Protein AF-G3YHP1-F1 (afdb_monomer_lite)

Secondary structure (DSSP, 8-state):
-HHHHHHHHHHHHHHTTT-HHHHHHHHHHHHHHHHHHHHHHHHTTT-TTHHHHHHHHHHHHHHHHHHHHHHHHHHH-SS--HHHHHHHHHHHHHHHHHHHHHTTHHHHTT-SSS--HHHHHHHHHHHHHHHHHHHHHHHHH-

Organism: Aspergillus niger (strain ATCC 1015 / CBS 113.46 / FGSC A1144 / LSHB Ac4 / NCTC 3858a / NRRL 328 / USDA 3528.7) (NCBI:txid380704)

pLDDT: mean 73.08, std 7.25, range [50.5, 84.31]

Sequence (142 aa):
MALIYTTAVPSIAAAHRQQSYLRSVYLSGLTSLAIGKISTILAQTSDASMARSSFHWDCLWLGFWALVPSVHALQTQENPPPLTVNLVRIATWNLLAAAGCAAQIPERLGVVGHWHPSLYAMHLVLVWSSISYAQEVWDMVL

Foldseek 3Di:
DVLLLVLLLLLLCQLCVVPVPVSVVLNVVLVVLVVVVVVVLVVPVPDPPVSVVVVVVSVVVSNVSSLVSLVVSVVPPPDGDPSSVLSVVLSVQLVVLVVQLVVLVVVVVVPDPPDSVSVVSSVVSVVVSSVVSVVVSVVVVD

Radius of gyration: 17.08 Å; chains: 1; bounding box: 45×24×51 Å

Structure (mmCIF, N/CA/C/O backbone):
data_AF-G3YHP1-F1
#
_entry.id   AF-G3YHP1-F1
#
loop_
_atom_site.group_PDB
_atom_site.id
_atom_site.type_symbol
_atom_site.label_atom_id
_atom_site.label_alt_id
_atom_site.label_comp_id
_atom_site.label_asym_id
_atom_site.label_entity_id
_atom_site.label_seq_id
_atom_site.pdbx_PDB_ins_code
_atom_site.Cartn_x
_atom_site.Cartn_y
_atom_site.C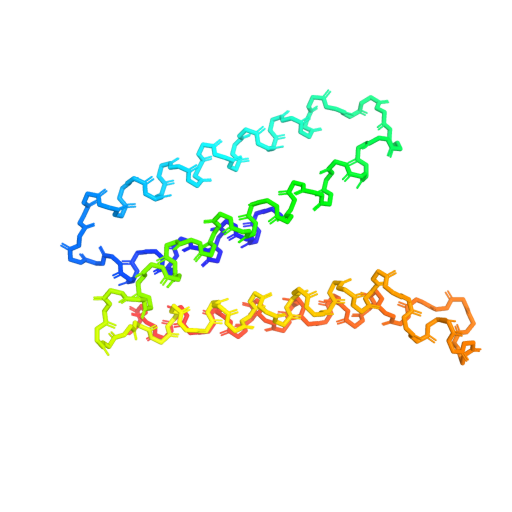artn_z
_atom_site.occupancy
_atom_site.B_iso_or_equiv
_atom_site.auth_seq_id
_atom_site.auth_comp_id
_atom_site.auth_asym_id
_atom_site.auth_atom_id
_atom_site.pdbx_PDB_model_num
ATOM 1 N N . MET A 1 1 ? 7.060 3.961 -0.108 1.00 61.41 1 MET A N 1
ATOM 2 C CA . MET A 1 1 ? 7.092 4.222 1.351 1.00 61.41 1 MET A CA 1
ATOM 3 C C . MET A 1 1 ? 5.931 5.073 1.829 1.00 61.41 1 MET A C 1
ATOM 5 O O . MET A 1 1 ? 5.087 4.534 2.529 1.00 61.41 1 MET A O 1
ATOM 9 N N . ALA A 1 2 ? 5.843 6.350 1.429 1.00 68.38 2 ALA A N 1
ATOM 10 C CA . ALA A 1 2 ? 4.776 7.249 1.885 1.00 68.38 2 ALA A CA 1
ATOM 11 C C . ALA A 1 2 ? 3.369 6.693 1.606 1.00 68.38 2 ALA A C 1
ATOM 13 O O . ALA A 1 2 ? 2.557 6.656 2.518 1.00 68.38 2 ALA A O 1
ATOM 14 N N . LEU A 1 3 ? 3.136 6.151 0.402 1.00 68.94 3 LEU A N 1
ATOM 15 C CA . LEU A 1 3 ? 1.855 5.534 0.035 1.00 68.94 3 LEU A CA 1
ATOM 16 C C . LEU A 1 3 ? 1.447 4.392 0.982 1.00 68.94 3 LEU A C 1
ATOM 18 O O . LEU A 1 3 ? 0.337 4.414 1.497 1.00 68.94 3 LEU A O 1
ATOM 22 N N . ILE A 1 4 ? 2.360 3.458 1.281 1.00 70.69 4 ILE A N 1
ATOM 23 C CA . ILE A 1 4 ? 2.118 2.314 2.186 1.00 70.69 4 ILE A CA 1
ATOM 24 C C . ILE A 1 4 ? 1.744 2.804 3.590 1.00 70.69 4 ILE A C 1
ATOM 26 O O . ILE A 1 4 ? 0.810 2.299 4.211 1.00 70.69 4 ILE A O 1
ATOM 30 N N . TYR A 1 5 ? 2.464 3.815 4.079 1.00 70.50 5 TYR A N 1
ATOM 31 C CA . TYR A 1 5 ? 2.190 4.431 5.371 1.00 70.50 5 TYR A CA 1
ATOM 32 C C . TYR A 1 5 ? 0.798 5.081 5.389 1.00 70.50 5 TYR A C 1
ATOM 34 O O . TYR A 1 5 ? -0.016 4.784 6.262 1.00 70.50 5 TYR A O 1
ATOM 42 N N . THR A 1 6 ? 0.487 5.915 4.393 1.00 72.94 6 THR A N 1
ATOM 43 C CA . THR A 1 6 ? -0.795 6.628 4.317 1.00 72.94 6 THR A CA 1
ATOM 44 C C . THR A 1 6 ? -1.987 5.698 4.123 1.00 72.94 6 THR A C 1
ATOM 46 O O . THR A 1 6 ? -3.063 5.997 4.627 1.00 72.94 6 THR A O 1
ATOM 49 N N . THR A 1 7 ? -1.816 4.555 3.449 1.00 74.38 7 THR A N 1
ATOM 50 C CA . THR A 1 7 ? -2.893 3.570 3.278 1.00 74.38 7 THR A CA 1
ATOM 51 C C . THR A 1 7 ? -3.130 2.757 4.550 1.00 74.38 7 THR A C 1
ATOM 53 O O . THR A 1 7 ? -4.271 2.432 4.869 1.00 74.38 7 THR A O 1
ATOM 56 N N . ALA A 1 8 ? -2.081 2.460 5.324 1.00 72.94 8 ALA A N 1
ATOM 57 C CA . ALA A 1 8 ? -2.200 1.659 6.542 1.00 72.94 8 ALA A CA 1
ATOM 58 C C . ALA A 1 8 ? -2.957 2.391 7.663 1.00 72.94 8 ALA A C 1
ATOM 60 O O . ALA A 1 8 ? -3.770 1.776 8.355 1.00 72.94 8 ALA A O 1
ATOM 61 N N . VAL A 1 9 ? -2.732 3.702 7.818 1.00 75.75 9 VAL A N 1
ATOM 62 C CA . VAL A 1 9 ? -3.269 4.512 8.928 1.00 75.75 9 VAL A CA 1
ATOM 63 C C . VAL A 1 9 ? -4.807 4.456 9.040 1.00 75.75 9 VAL A C 1
ATOM 65 O O . VAL A 1 9 ? -5.286 4.115 10.126 1.00 75.75 9 VAL A O 1
ATOM 68 N N . PRO A 1 10 ? -5.598 4.700 7.972 1.00 74.00 10 PRO A N 1
ATOM 69 C CA . PRO A 1 10 ? -7.056 4.574 8.024 1.00 74.00 10 PRO A CA 1
ATOM 70 C C . PRO A 1 10 ? -7.527 3.164 8.393 1.00 74.00 10 PRO A C 1
ATOM 72 O O . PRO A 1 10 ? -8.432 3.021 9.211 1.00 74.00 10 PRO A O 1
ATOM 75 N N . SER A 1 11 ? -6.880 2.114 7.867 1.00 75.81 11 SER A N 1
ATOM 76 C CA . SER A 1 11 ? -7.274 0.730 8.175 1.00 75.81 11 SER A CA 1
ATOM 77 C C . SER A 1 11 ? -7.045 0.375 9.642 1.00 75.81 11 SER A C 1
ATOM 79 O O . SER A 1 11 ? -7.894 -0.264 10.257 1.00 75.81 11 SER A O 1
ATOM 81 N N . ILE A 1 12 ? -5.927 0.820 10.229 1.00 76.38 12 ILE A N 1
ATOM 82 C CA . ILE A 1 12 ? -5.592 0.570 11.635 1.00 76.38 12 ILE A CA 1
ATOM 83 C C . ILE A 1 12 ? -6.570 1.329 12.531 1.00 76.38 12 ILE A C 1
ATOM 85 O O . ILE A 1 12 ? -7.051 0.781 13.526 1.00 76.38 12 ILE A O 1
ATOM 89 N N . ALA A 1 13 ? -6.895 2.570 12.157 1.00 77.00 13 ALA A N 1
ATOM 90 C CA . ALA A 1 13 ? -7.866 3.391 12.863 1.00 77.00 13 ALA A CA 1
ATOM 91 C C . ALA A 1 13 ? -9.278 2.785 12.836 1.00 77.00 13 ALA A C 1
ATOM 93 O O . ALA A 1 13 ? -9.956 2.804 13.866 1.00 77.00 13 ALA A O 1
ATOM 94 N N . ALA A 1 14 ? -9.687 2.218 11.697 1.00 74.00 14 ALA A N 1
ATOM 95 C CA . ALA A 1 14 ? -10.970 1.545 11.521 1.00 74.00 14 ALA A CA 1
ATOM 96 C C . ALA A 1 14 ? -11.036 0.209 12.275 1.00 74.00 14 ALA A C 1
ATOM 98 O O . ALA A 1 14 ? -11.965 -0.017 13.048 1.00 74.00 14 ALA A O 1
ATOM 99 N N . ALA A 1 15 ? -10.026 -0.646 12.102 1.00 73.12 15 ALA A N 1
ATOM 100 C CA . ALA A 1 15 ? -9.970 -1.979 12.697 1.00 73.12 15 ALA A CA 1
ATOM 101 C C . ALA A 1 15 ? -9.900 -1.952 14.225 1.00 73.12 15 ALA A C 1
ATOM 103 O O . ALA A 1 15 ? -10.557 -2.745 14.886 1.00 73.12 15 ALA A O 1
ATOM 104 N N . HIS A 1 16 ? -9.157 -1.013 14.811 1.00 74.88 16 HIS A N 1
ATOM 105 C CA . HIS A 1 16 ? -8.934 -0.969 16.260 1.00 74.88 16 HIS A CA 1
ATOM 106 C C . HIS A 1 16 ? -9.688 0.188 16.925 1.00 74.88 16 HIS A C 1
ATOM 108 O O . HIS A 1 16 ? -9.222 0.755 17.915 1.00 74.88 16 HIS A O 1
ATOM 114 N N . ARG A 1 17 ? -10.867 0.555 16.399 1.00 69.06 17 ARG A N 1
ATOM 115 C CA . ARG A 1 17 ? -11.663 1.691 16.897 1.00 69.06 17 ARG A CA 1
ATOM 116 C C . ARG A 1 17 ? -12.006 1.580 18.387 1.00 69.06 17 ARG A C 1
ATOM 118 O O . ARG A 1 17 ? -11.985 2.592 19.078 1.00 69.06 17 ARG A O 1
ATOM 125 N N . GLN A 1 18 ? -12.289 0.371 18.878 1.00 72.38 18 GLN A N 1
ATOM 126 C CA . GLN A 1 18 ? -12.606 0.118 20.292 1.00 72.38 18 GLN A CA 1
ATOM 127 C C . GLN A 1 18 ? -11.371 -0.192 21.160 1.00 72.38 18 GLN A C 1
ATOM 129 O O . GLN A 1 18 ? -11.448 -0.125 22.383 1.00 72.38 18 GLN A O 1
ATOM 134 N N . GLN A 1 19 ? -10.216 -0.491 20.555 1.00 72.50 19 GLN A N 1
ATOM 135 C CA . GLN A 1 19 ? -8.993 -0.904 21.253 1.00 72.50 19 GLN A CA 1
ATOM 136 C C . GLN A 1 19 ? -7.905 0.174 21.145 1.00 72.50 19 GLN A C 1
ATOM 138 O O . GLN A 1 19 ? -6.887 0.013 20.468 1.00 72.50 19 GLN A O 1
ATOM 143 N N . SER A 1 20 ? -8.116 1.288 21.852 1.00 74.81 20 SER A N 1
ATOM 144 C CA . SER A 1 20 ? -7.263 2.488 21.809 1.00 74.81 20 SER A CA 1
ATOM 145 C C . SER A 1 20 ? -5.780 2.224 22.102 1.00 74.81 20 SER A C 1
ATOM 147 O O . SER A 1 20 ? -4.920 2.877 21.511 1.00 74.81 20 SER A O 1
ATOM 149 N N . TYR A 1 21 ? -5.476 1.260 22.978 1.00 79.38 21 TYR A N 1
ATOM 150 C CA . TYR A 1 21 ? -4.100 0.882 23.311 1.00 79.38 21 TYR A CA 1
ATOM 151 C C . TYR A 1 21 ? -3.392 0.212 22.126 1.00 79.38 21 TYR A C 1
ATOM 153 O O . TYR A 1 21 ? -2.347 0.685 21.687 1.00 79.38 21 TYR A O 1
ATOM 161 N N . LEU A 1 22 ? -4.005 -0.824 21.541 1.00 74.25 22 LEU A N 1
ATOM 162 C CA . LEU A 1 22 ? -3.458 -1.529 20.378 1.00 74.25 22 LEU A CA 1
ATOM 163 C C . LEU A 1 22 ? -3.327 -0.598 19.172 1.00 74.25 22 LEU A C 1
ATOM 165 O O . LEU A 1 22 ? -2.293 -0.587 18.509 1.00 74.25 22 LEU A O 1
ATOM 169 N N . ARG A 1 23 ? -4.319 0.272 18.949 1.00 77.38 23 ARG A N 1
ATOM 170 C CA . ARG A 1 23 ? -4.258 1.304 17.909 1.00 77.38 23 ARG A CA 1
ATOM 171 C C . ARG A 1 23 ? -3.028 2.206 18.059 1.00 77.38 23 ARG A C 1
ATOM 173 O O . ARG A 1 23 ? -2.339 2.463 17.076 1.00 77.38 23 ARG A O 1
ATOM 180 N N . SER A 1 24 ? -2.746 2.675 19.275 1.00 75.25 24 SER A N 1
ATOM 181 C CA . SER A 1 24 ? -1.591 3.538 19.556 1.00 75.25 24 SER A CA 1
ATOM 182 C C . SER A 1 24 ? -0.259 2.809 19.350 1.00 75.25 24 SER A C 1
ATOM 184 O O . SER A 1 24 ? 0.666 3.355 18.748 1.00 75.25 24 SER A O 1
ATOM 186 N N . VAL A 1 25 ? -0.172 1.544 19.772 1.00 82.25 25 VAL A N 1
ATOM 187 C CA . VAL A 1 25 ? 1.027 0.712 19.584 1.00 82.25 25 VAL A CA 1
ATOM 188 C C . VAL A 1 25 ? 1.304 0.476 18.098 1.00 82.25 25 VAL A C 1
ATOM 190 O O . VAL A 1 25 ? 2.425 0.693 17.645 1.00 82.25 25 VAL A O 1
ATOM 193 N N . TYR A 1 26 ? 0.291 0.113 17.308 1.00 78.56 26 TYR A N 1
ATOM 194 C CA . TYR A 1 26 ? 0.474 -0.109 15.872 1.00 78.56 26 TYR A CA 1
ATOM 195 C C . TYR A 1 26 ? 0.833 1.175 15.118 1.00 78.56 26 TYR A C 1
ATOM 197 O O . TYR A 1 26 ? 1.725 1.153 14.272 1.00 78.56 26 TYR A O 1
ATOM 205 N N . LEU A 1 27 ? 0.196 2.306 15.440 1.00 79.38 27 LEU A N 1
ATOM 206 C CA . LEU A 1 27 ? 0.518 3.592 14.813 1.00 79.38 27 LEU A CA 1
ATOM 207 C C . LEU A 1 27 ? 1.923 4.086 15.193 1.00 79.38 27 LEU A C 1
ATOM 209 O O . LEU A 1 27 ? 2.666 4.549 14.325 1.00 79.38 27 LEU A O 1
ATOM 213 N N . SER A 1 28 ? 2.320 3.963 16.463 1.00 79.69 28 SER A N 1
ATOM 214 C CA . SER A 1 28 ? 3.661 4.364 16.916 1.00 79.69 28 SER A CA 1
ATOM 215 C C . SER A 1 28 ? 4.757 3.469 16.325 1.00 79.69 28 SER A C 1
ATOM 217 O O . SER A 1 28 ? 5.739 3.976 15.791 1.00 79.69 28 SER A O 1
ATOM 219 N N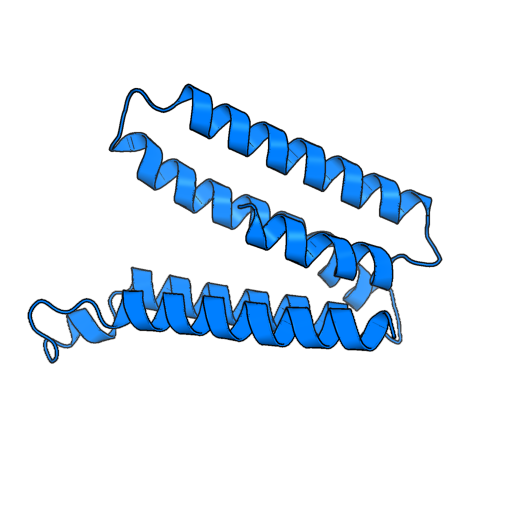 . GLY A 1 29 ? 4.561 2.148 16.288 1.00 79.62 29 GLY A N 1
ATOM 220 C CA . GLY A 1 29 ? 5.497 1.237 15.625 1.00 79.62 29 GLY A CA 1
ATOM 221 C C . GLY A 1 29 ? 5.658 1.541 14.131 1.00 79.62 29 GLY A C 1
ATOM 222 O O . GLY A 1 29 ? 6.779 1.627 13.626 1.00 79.62 29 GLY A O 1
ATOM 223 N N . LEU A 1 30 ? 4.546 1.770 13.428 1.00 77.69 30 LEU A N 1
ATOM 224 C CA . LEU A 1 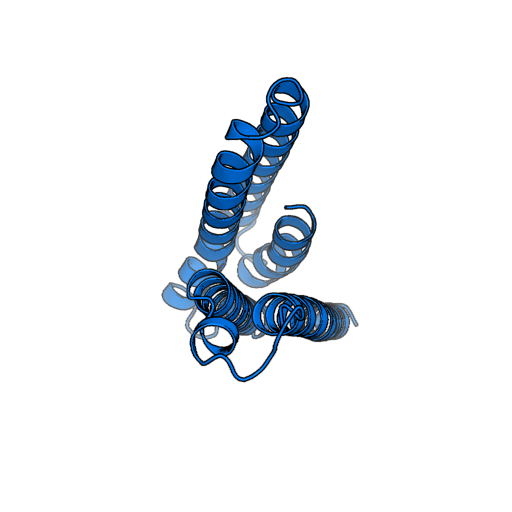30 ? 4.543 2.030 11.988 1.00 77.69 30 LEU A CA 1
ATOM 225 C C . LEU A 1 30 ? 5.157 3.400 11.636 1.00 77.69 30 LEU A C 1
ATOM 227 O O . LEU A 1 30 ? 5.875 3.513 10.642 1.00 77.69 30 LEU A O 1
ATOM 231 N N . THR A 1 31 ? 4.951 4.422 12.474 1.00 78.12 31 THR A N 1
ATOM 232 C CA . THR A 1 31 ? 5.613 5.736 12.341 1.00 78.12 31 THR A CA 1
ATOM 233 C C . THR A 1 31 ? 7.114 5.658 12.591 1.00 78.12 31 THR A C 1
ATOM 235 O O . THR A 1 31 ? 7.882 6.150 11.765 1.00 78.12 31 THR A O 1
ATOM 238 N N . SER A 1 32 ? 7.557 5.009 13.673 1.00 79.44 32 SER A N 1
ATOM 239 C CA . SER A 1 32 ? 8.987 4.849 13.967 1.00 79.44 32 SER A CA 1
ATOM 240 C C . SER A 1 32 ? 9.721 4.088 12.861 1.00 79.44 32 SER A C 1
ATOM 242 O O . SER A 1 32 ? 10.806 4.499 12.451 1.00 79.44 32 SER A O 1
ATOM 244 N N . LEU A 1 33 ? 9.113 3.027 12.320 1.00 77.06 33 LEU A N 1
ATOM 245 C CA . LEU A 1 33 ? 9.654 2.281 11.179 1.00 77.06 33 LEU A CA 1
ATOM 246 C C . LEU A 1 33 ? 9.742 3.142 9.916 1.00 77.06 33 LEU A C 1
ATOM 248 O O . LEU A 1 33 ? 10.774 3.141 9.247 1.00 77.06 33 LEU A O 1
ATOM 252 N N . ALA A 1 34 ? 8.686 3.892 9.591 1.00 73.88 34 ALA A N 1
ATOM 253 C CA . ALA A 1 34 ? 8.673 4.753 8.413 1.00 73.88 34 ALA A CA 1
ATOM 254 C C . ALA A 1 34 ? 9.746 5.849 8.499 1.00 73.88 34 ALA A C 1
ATOM 256 O O . ALA A 1 34 ? 10.507 6.032 7.548 1.00 73.88 34 ALA A O 1
ATOM 257 N N . ILE A 1 35 ? 9.850 6.528 9.645 1.00 77.94 35 ILE A N 1
ATOM 258 C CA . ILE A 1 35 ? 10.861 7.565 9.883 1.00 77.94 35 ILE A CA 1
ATOM 259 C C . ILE A 1 35 ? 12.262 6.957 9.803 1.00 77.94 35 ILE A C 1
ATOM 261 O O . ILE A 1 35 ? 13.095 7.466 9.059 1.00 77.94 35 ILE A O 1
ATOM 265 N N . GLY A 1 36 ? 12.498 5.827 10.479 1.00 75.69 36 GLY A N 1
ATOM 266 C CA . GLY A 1 36 ? 13.787 5.137 10.448 1.00 75.69 36 GLY A CA 1
ATOM 267 C C . GLY A 1 36 ? 14.227 4.789 9.026 1.00 75.69 36 GLY A C 1
ATOM 268 O O . GLY A 1 36 ? 15.363 5.066 8.651 1.00 75.69 36 GLY A O 1
ATOM 269 N N . LYS A 1 37 ? 13.312 4.269 8.198 1.00 71.94 37 LYS A N 1
ATOM 270 C CA . LYS A 1 37 ? 13.599 3.932 6.797 1.00 71.94 37 LYS A CA 1
ATOM 271 C C . LYS A 1 37 ? 13.856 5.149 5.912 1.00 71.94 37 LYS A C 1
ATOM 273 O O . LYS A 1 37 ? 14.728 5.110 5.049 1.00 71.94 37 LYS A O 1
ATOM 278 N N . ILE A 1 38 ? 13.120 6.239 6.113 1.00 72.75 38 ILE A N 1
ATOM 279 C CA . ILE A 1 38 ? 13.357 7.488 5.377 1.00 72.75 38 ILE A CA 1
ATOM 280 C C . ILE A 1 38 ? 14.729 8.064 5.752 1.00 72.75 38 ILE A C 1
ATOM 282 O O . ILE A 1 38 ? 15.486 8.460 4.867 1.00 72.75 38 ILE A O 1
ATOM 286 N N . SER A 1 39 ? 15.090 8.041 7.038 1.00 76.06 39 SER A N 1
ATOM 287 C CA . SER A 1 39 ? 16.400 8.490 7.516 1.00 76.06 39 SER A CA 1
ATOM 288 C C . SER A 1 39 ? 17.550 7.642 6.968 1.00 76.06 39 SER A C 1
ATOM 290 O O . SER A 1 39 ? 18.567 8.205 6.569 1.00 76.06 39 SER A O 1
ATOM 292 N N . THR A 1 40 ? 17.403 6.313 6.882 1.00 70.69 40 THR A N 1
ATOM 293 C CA . THR A 1 40 ? 18.446 5.447 6.299 1.00 70.69 40 THR A CA 1
ATOM 294 C C . THR A 1 40 ? 18.639 5.696 4.809 1.00 70.69 40 THR A C 1
ATOM 296 O O . THR A 1 40 ? 19.774 5.715 4.344 1.00 70.69 40 THR A O 1
ATOM 299 N N . ILE A 1 41 ? 17.555 5.937 4.065 1.00 68.56 41 ILE A N 1
ATOM 300 C CA . ILE A 1 41 ? 17.631 6.283 2.638 1.00 68.56 41 ILE A CA 1
ATOM 301 C C . ILE A 1 41 ? 18.329 7.635 2.453 1.00 68.56 41 ILE A C 1
ATOM 303 O O . ILE A 1 41 ? 19.185 7.761 1.582 1.00 68.56 41 ILE A O 1
ATOM 307 N N . LEU A 1 42 ? 18.006 8.625 3.293 1.00 67.38 42 LEU A N 1
ATOM 308 C CA . LEU A 1 42 ? 18.629 9.948 3.245 1.00 67.38 42 LEU A CA 1
ATOM 309 C C . LEU A 1 42 ? 20.128 9.902 3.591 1.00 67.38 42 LEU A C 1
ATOM 311 O O . LEU A 1 42 ? 20.903 10.671 3.038 1.00 67.38 42 LEU A O 1
ATOM 315 N N . ALA A 1 43 ? 20.545 8.985 4.468 1.00 68.25 43 ALA A N 1
ATOM 316 C CA . ALA A 1 43 ? 21.950 8.785 4.823 1.00 68.25 43 ALA A CA 1
ATOM 317 C C . ALA A 1 43 ? 22.749 7.990 3.767 1.00 68.25 43 ALA A C 1
ATOM 319 O O . ALA A 1 43 ? 23.965 8.139 3.681 1.00 68.25 43 ALA A O 1
ATOM 320 N N . GLN A 1 44 ? 22.090 7.149 2.960 1.00 63.62 44 GLN A N 1
ATOM 321 C CA . GLN A 1 44 ? 22.721 6.267 1.963 1.00 63.62 44 GLN A CA 1
ATOM 322 C C . GLN A 1 44 ? 22.922 6.900 0.577 1.00 63.62 44 GLN A C 1
ATOM 324 O O . GLN A 1 44 ? 23.401 6.222 -0.332 1.00 63.62 44 GLN A O 1
ATOM 329 N N . THR A 1 45 ? 22.607 8.184 0.381 1.00 57.44 45 THR A N 1
ATOM 330 C CA . THR A 1 45 ? 22.648 8.856 -0.936 1.00 57.44 45 THR A CA 1
ATOM 331 C C . THR A 1 45 ? 24.038 8.927 -1.597 1.00 57.44 45 THR A C 1
ATOM 333 O O . THR A 1 45 ? 24.147 9.456 -2.699 1.00 57.44 45 THR A O 1
ATOM 336 N N . SER A 1 46 ? 25.088 8.390 -0.965 1.00 54.44 46 SER A N 1
ATOM 337 C CA . SER A 1 46 ? 26.450 8.295 -1.506 1.00 54.44 46 SER A CA 1
ATOM 338 C C . SER A 1 46 ? 26.640 7.165 -2.533 1.00 54.44 46 SER A C 1
ATOM 340 O O . SER A 1 46 ? 27.408 7.349 -3.470 1.00 54.44 46 SER A O 1
ATOM 342 N N . ASP A 1 47 ? 25.936 6.027 -2.417 1.00 56.16 47 ASP A N 1
ATOM 343 C CA . ASP A 1 47 ? 26.204 4.828 -3.238 1.00 56.16 47 ASP A CA 1
ATOM 344 C C . ASP A 1 47 ? 24.955 4.329 -3.988 1.00 56.16 47 ASP A C 1
ATOM 346 O O . ASP A 1 47 ? 24.139 3.545 -3.493 1.00 56.16 47 ASP A O 1
ATOM 350 N N . ALA A 1 48 ? 24.811 4.776 -5.238 1.00 56.41 48 ALA A N 1
ATOM 351 C CA . ALA A 1 48 ? 23.599 4.613 -6.048 1.00 56.41 48 ALA A CA 1
ATOM 352 C C . ALA A 1 48 ? 23.214 3.155 -6.393 1.00 56.41 48 ALA A C 1
ATOM 354 O O . ALA A 1 48 ? 22.040 2.881 -6.659 1.00 56.41 48 ALA A O 1
ATOM 355 N N . SER A 1 49 ? 24.162 2.209 -6.404 1.00 52.75 49 SER A N 1
ATOM 356 C CA . SER A 1 49 ? 23.892 0.803 -6.754 1.00 52.75 49 SER A CA 1
ATOM 357 C C . SER A 1 49 ? 23.454 -0.044 -5.551 1.00 52.75 49 SER A C 1
ATOM 359 O O . SER A 1 49 ? 22.511 -0.827 -5.680 1.00 52.75 49 SER A O 1
ATOM 361 N N . MET A 1 50 ? 24.049 0.155 -4.365 1.00 50.50 50 MET A N 1
ATOM 362 C CA . MET A 1 50 ? 23.615 -0.520 -3.131 1.00 50.50 50 MET A CA 1
ATOM 363 C C . MET A 1 50 ? 22.247 -0.013 -2.658 1.00 50.50 50 MET A C 1
ATOM 365 O O . MET A 1 50 ? 21.415 -0.819 -2.230 1.00 50.50 50 MET A O 1
ATOM 369 N N . ALA A 1 51 ? 21.971 1.284 -2.837 1.00 56.25 51 ALA A N 1
ATOM 370 C CA . ALA A 1 51 ? 20.710 1.918 -2.451 1.00 56.25 51 ALA A CA 1
ATOM 371 C C . ALA A 1 51 ? 19.471 1.317 -3.146 1.00 56.25 51 ALA A C 1
ATOM 373 O O . ALA A 1 51 ? 18.387 1.280 -2.568 1.00 56.25 51 ALA A O 1
ATOM 374 N N . ARG A 1 52 ? 19.602 0.803 -4.380 1.00 57.22 52 ARG A N 1
ATOM 375 C CA . ARG A 1 52 ? 18.455 0.257 -5.130 1.00 57.22 52 ARG A CA 1
ATOM 376 C C . ARG A 1 52 ? 17.982 -1.096 -4.588 1.00 57.22 52 ARG A C 1
ATOM 378 O O . ARG A 1 52 ? 16.782 -1.366 -4.597 1.00 57.22 52 ARG A O 1
ATOM 385 N N . SER A 1 53 ? 18.906 -1.933 -4.112 1.00 59.31 53 SER A N 1
ATOM 386 C CA . SER A 1 53 ?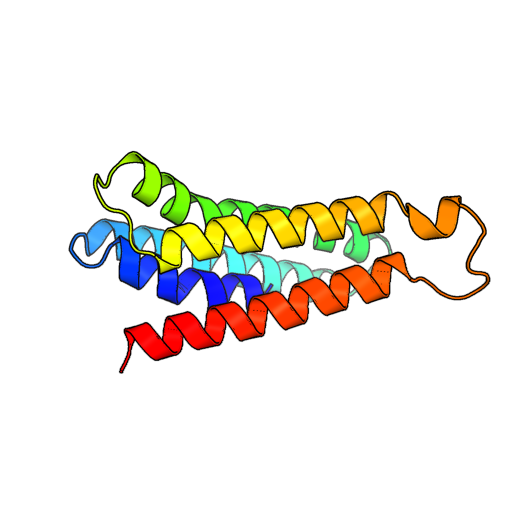 18.567 -3.236 -3.522 1.00 59.31 53 SER A CA 1
ATOM 387 C C . SER A 1 53 ? 17.995 -3.093 -2.109 1.00 59.31 53 SER A C 1
ATOM 389 O O . SER A 1 53 ? 16.988 -3.733 -1.802 1.00 59.31 53 SER A O 1
ATOM 391 N N . SER A 1 54 ? 18.560 -2.198 -1.284 1.00 64.88 54 SER A N 1
ATOM 392 C CA . SER A 1 54 ? 18.048 -1.938 0.068 1.00 64.88 54 SER A CA 1
ATOM 393 C C . SER A 1 54 ? 16.649 -1.329 0.011 1.00 64.88 54 SER A C 1
ATOM 395 O O . SER A 1 54 ? 15.759 -1.773 0.727 1.00 64.88 54 SER A O 1
ATOM 397 N N . PHE A 1 55 ? 16.396 -0.410 -0.925 1.00 66.25 55 PHE A N 1
ATOM 398 C CA . PHE A 1 55 ? 15.091 0.232 -1.078 1.00 66.25 55 PHE A CA 1
ATOM 399 C C . PHE A 1 55 ? 13.945 -0.756 -1.357 1.00 66.25 55 PHE A C 1
ATOM 401 O O . PHE A 1 55 ? 12.836 -0.584 -0.843 1.00 66.25 55 PHE A O 1
ATOM 408 N N . HIS A 1 56 ? 14.202 -1.802 -2.150 1.00 67.75 56 HIS A N 1
ATOM 409 C CA . HIS A 1 56 ? 13.198 -2.817 -2.479 1.00 67.75 56 HIS A CA 1
ATOM 410 C C . HIS A 1 56 ? 12.839 -3.668 -1.256 1.00 67.75 56 HIS A C 1
ATOM 412 O O . HIS A 1 56 ? 11.659 -3.844 -0.944 1.00 67.75 56 HIS A O 1
ATOM 418 N N . TRP A 1 57 ? 13.857 -4.138 -0.531 1.00 67.06 57 TRP A N 1
ATOM 419 C CA . TRP A 1 57 ? 13.684 -4.882 0.717 1.00 67.06 57 TRP A CA 1
ATOM 420 C C . TRP A 1 57 ? 13.007 -4.044 1.795 1.00 67.06 57 TRP A C 1
ATOM 422 O O . TRP A 1 57 ? 12.131 -4.532 2.506 1.00 67.06 57 TRP A O 1
ATOM 432 N N . ASP A 1 58 ? 13.340 -2.762 1.862 1.00 71.25 58 ASP A N 1
ATOM 433 C CA . ASP A 1 58 ? 12.753 -1.831 2.811 1.00 71.25 58 ASP A CA 1
ATOM 434 C C . ASP A 1 58 ? 11.268 -1.597 2.520 1.00 71.25 58 ASP A C 1
ATOM 436 O O . ASP A 1 58 ? 10.467 -1.523 3.454 1.00 71.25 58 ASP A O 1
ATOM 440 N N . CYS A 1 59 ? 10.885 -1.502 1.238 1.00 69.06 59 CYS A N 1
ATOM 441 C CA . CYS A 1 59 ? 9.484 -1.377 0.823 1.00 69.06 59 CYS A CA 1
ATOM 442 C C . CYS A 1 59 ? 8.689 -2.628 1.192 1.00 69.06 59 CYS A C 1
ATOM 444 O O . CYS A 1 59 ? 7.581 -2.513 1.717 1.00 69.06 59 CYS A O 1
ATOM 446 N N . LEU A 1 60 ? 9.260 -3.809 0.940 1.00 72.12 60 LEU A N 1
ATOM 447 C CA . LEU A 1 60 ? 8.646 -5.088 1.290 1.00 72.12 60 LEU A CA 1
ATOM 448 C C . LEU A 1 60 ? 8.479 -5.229 2.803 1.00 72.12 60 LEU A C 1
ATOM 450 O O . LEU A 1 60 ? 7.406 -5.607 3.264 1.00 72.12 60 LEU A O 1
ATOM 454 N N . TRP A 1 61 ? 9.503 -4.863 3.578 1.00 72.75 61 TRP A N 1
ATOM 455 C CA . TRP A 1 61 ? 9.463 -4.915 5.037 1.00 72.75 61 TRP A CA 1
ATOM 456 C C . TRP A 1 61 ? 8.391 -3.987 5.613 1.00 72.75 61 TRP A C 1
ATOM 458 O O . TRP A 1 61 ? 7.602 -4.399 6.462 1.00 72.75 61 TRP A O 1
ATOM 468 N N . LEU A 1 62 ? 8.314 -2.748 5.118 1.00 72.94 62 LEU A N 1
ATOM 469 C CA . LEU A 1 62 ? 7.277 -1.799 5.524 1.00 72.94 62 LEU A CA 1
ATOM 470 C C . LEU A 1 62 ? 5.875 -2.259 5.111 1.00 72.94 62 LEU A C 1
ATOM 472 O O . LEU A 1 62 ? 4.943 -2.133 5.900 1.00 72.94 62 LEU A O 1
ATOM 476 N N . GLY A 1 63 ? 5.721 -2.820 3.908 1.00 73.88 63 GLY A N 1
ATOM 477 C CA . GLY A 1 63 ? 4.458 -3.402 3.450 1.00 73.88 63 GLY A CA 1
ATOM 478 C C . GLY A 1 63 ? 4.008 -4.578 4.318 1.00 73.88 63 GLY A C 1
ATOM 479 O O . GLY A 1 63 ? 2.841 -4.655 4.694 1.00 73.88 63 GLY A O 1
ATOM 480 N N . PHE A 1 64 ? 4.939 -5.452 4.704 1.00 77.12 64 PHE A N 1
ATOM 481 C CA . PHE A 1 64 ? 4.662 -6.567 5.606 1.00 77.12 64 PHE A CA 1
ATOM 482 C C . PHE A 1 64 ? 4.207 -6.077 6.985 1.00 77.12 64 PHE A C 1
ATOM 484 O O . PHE A 1 64 ? 3.174 -6.515 7.485 1.00 77.12 64 PHE A O 1
ATOM 491 N N . TRP A 1 65 ? 4.915 -5.106 7.568 1.00 75.62 65 TRP A N 1
ATOM 492 C CA . TRP A 1 65 ? 4.531 -4.507 8.850 1.00 75.62 65 TRP A CA 1
ATOM 493 C C . TRP A 1 65 ? 3.176 -3.799 8.806 1.00 75.62 65 TRP A C 1
ATOM 495 O O . TRP A 1 65 ? 2.413 -3.889 9.765 1.00 75.62 65 TRP A O 1
ATOM 505 N N . ALA A 1 66 ? 2.849 -3.139 7.695 1.00 75.94 66 ALA A N 1
ATOM 506 C CA . ALA A 1 66 ? 1.544 -2.518 7.492 1.00 75.94 66 ALA A CA 1
ATOM 507 C C . ALA A 1 66 ? 0.391 -3.539 7.447 1.00 75.94 66 ALA A C 1
ATOM 509 O O . ALA A 1 66 ? -0.727 -3.200 7.828 1.00 75.94 66 ALA A O 1
ATOM 510 N N . LEU A 1 67 ? 0.657 -4.782 7.029 1.00 76.44 67 LEU A N 1
ATOM 511 C CA . LEU A 1 67 ? -0.339 -5.855 6.966 1.00 76.44 67 LEU A CA 1
ATOM 512 C C . LEU A 1 67 ? -0.596 -6.543 8.307 1.00 76.44 67 LEU A C 1
ATOM 514 O O . LEU A 1 67 ? -1.697 -7.048 8.515 1.00 76.44 67 LEU A O 1
ATOM 518 N N . VAL A 1 68 ? 0.378 -6.556 9.2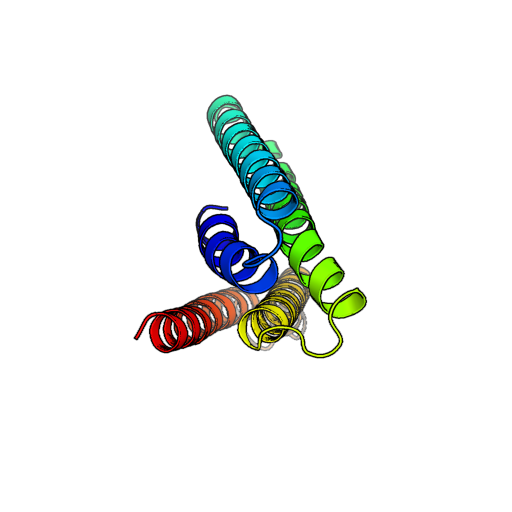22 1.00 79.12 68 VAL A N 1
ATOM 519 C CA . VAL A 1 68 ? 0.255 -7.189 10.549 1.00 79.12 68 VAL A CA 1
ATOM 520 C C . VAL A 1 68 ? -1.031 -6.787 11.291 1.00 79.12 68 VAL A C 1
ATOM 522 O O . VAL A 1 68 ? -1.780 -7.688 11.673 1.00 79.12 68 VAL A O 1
ATOM 525 N N . PRO A 1 69 ? -1.354 -5.492 11.484 1.00 73.31 69 PRO A N 1
ATOM 526 C CA . PRO A 1 69 ? -2.577 -5.104 12.189 1.00 73.31 69 PRO A CA 1
ATOM 527 C C . PRO A 1 69 ? -3.849 -5.500 11.430 1.00 73.31 69 PRO A C 1
ATOM 529 O O . PRO A 1 69 ? -4.864 -5.803 12.053 1.00 73.31 69 PRO A O 1
ATOM 532 N N . SER A 1 70 ? -3.811 -5.536 10.098 1.00 76.56 70 SER A N 1
ATOM 533 C CA . SER A 1 70 ? -4.958 -5.937 9.282 1.00 76.56 70 SER A CA 1
ATOM 534 C C . SER A 1 70 ? -5.230 -7.438 9.369 1.00 76.56 70 SER A C 1
ATOM 536 O O . SER A 1 70 ? -6.374 -7.848 9.544 1.00 76.56 70 SER A O 1
ATOM 538 N N . VAL A 1 71 ? -4.180 -8.261 9.313 1.00 78.69 71 VAL A N 1
ATOM 539 C CA . VAL A 1 71 ? -4.273 -9.717 9.503 1.00 78.69 71 VAL A CA 1
ATOM 540 C C . VAL A 1 71 ? -4.689 -10.047 10.935 1.00 78.69 71 VAL A C 1
ATOM 542 O O . VAL A 1 71 ? -5.535 -10.912 11.139 1.00 78.69 71 VAL A O 1
ATOM 545 N N . HIS A 1 72 ? -4.160 -9.322 11.923 1.00 78.31 72 HIS A N 1
ATOM 546 C CA . HIS A 1 72 ? -4.567 -9.485 13.315 1.00 78.31 72 HIS A CA 1
ATOM 547 C C . HIS A 1 72 ? -6.064 -9.208 13.504 1.00 78.31 72 HIS A C 1
ATOM 549 O O . HIS A 1 72 ? -6.761 -10.006 14.129 1.00 78.31 72 HIS A O 1
ATOM 555 N N . ALA A 1 73 ? -6.585 -8.131 12.911 1.00 74.69 73 ALA A N 1
ATOM 556 C CA . ALA A 1 73 ? -8.010 -7.817 12.954 1.00 74.69 73 ALA A CA 1
ATOM 557 C C . ALA A 1 73 ? -8.870 -8.869 12.227 1.00 74.69 73 ALA A C 1
ATOM 559 O O . ALA A 1 73 ? -9.903 -9.262 12.755 1.00 74.69 73 ALA A O 1
ATOM 560 N N . LEU A 1 74 ? -8.420 -9.390 11.078 1.00 76.56 74 LEU A N 1
ATOM 561 C CA . LEU A 1 74 ? -9.086 -10.494 10.364 1.00 76.56 74 LEU A CA 1
ATOM 562 C C . LEU A 1 74 ? -9.170 -11.787 11.189 1.00 76.56 74 LEU A C 1
ATOM 564 O O . LEU A 1 74 ? -10.115 -12.549 11.028 1.00 76.56 74 LEU A O 1
ATOM 568 N N . GLN A 1 75 ? -8.175 -12.055 12.038 1.00 80.94 75 GLN A N 1
ATOM 569 C CA . GLN A 1 75 ? -8.143 -13.254 12.880 1.00 80.94 75 GLN A CA 1
ATOM 570 C C . GLN A 1 75 ? -8.938 -13.106 14.178 1.00 80.94 75 GLN A C 1
ATOM 572 O O . GLN A 1 75 ? -9.418 -14.099 14.716 1.00 80.94 75 GLN A O 1
ATOM 577 N N . THR A 1 76 ? -9.024 -11.890 14.718 1.00 77.19 76 THR A N 1
ATOM 578 C CA . THR A 1 76 ? -9.585 -11.645 16.056 1.00 77.19 76 THR A CA 1
ATOM 579 C C . THR A 1 76 ? -11.013 -11.119 16.037 1.00 77.19 76 THR A C 1
ATOM 581 O O . THR A 1 76 ? -11.702 -11.227 17.050 1.00 77.19 76 THR A O 1
ATOM 584 N N . GLN A 1 77 ? -11.474 -10.557 14.919 1.00 75.94 77 GLN A N 1
ATOM 585 C CA . GLN A 1 77 ? -12.821 -10.009 14.792 1.00 75.94 77 GLN A CA 1
ATOM 586 C C . GLN A 1 77 ? -13.701 -10.939 13.968 1.00 75.94 77 GLN A C 1
ATOM 588 O O . GLN A 1 77 ? -13.355 -11.306 12.851 1.00 75.94 77 GLN A O 1
ATOM 593 N N . GLU A 1 78 ? -14.875 -11.268 14.506 1.00 74.69 78 GLU A N 1
ATOM 594 C CA . GLU A 1 78 ? -15.879 -12.090 13.819 1.00 74.69 78 GLU A CA 1
ATOM 595 C C . GLU A 1 78 ? -16.429 -11.386 12.564 1.00 74.69 78 GLU A C 1
ATOM 597 O O . GLU A 1 78 ? -16.738 -12.033 11.570 1.00 74.69 78 GLU A O 1
ATOM 602 N N . ASN A 1 79 ? -16.466 -10.047 12.584 1.00 76.00 79 ASN A N 1
ATOM 603 C CA . ASN A 1 79 ? -16.792 -9.195 11.440 1.00 76.00 79 ASN A CA 1
ATOM 604 C C . ASN A 1 79 ? -15.729 -8.095 11.268 1.00 76.00 79 ASN A C 1
ATOM 606 O O . ASN A 1 79 ? -15.882 -7.000 11.819 1.00 76.00 79 ASN A O 1
ATOM 610 N N . PRO A 1 80 ? -14.638 -8.371 10.534 1.00 74.12 80 PRO A N 1
ATOM 611 C CA . PRO A 1 80 ? -13.592 -7.392 10.286 1.00 74.12 80 PRO A CA 1
ATOM 612 C C . PRO A 1 80 ? -14.097 -6.268 9.361 1.00 74.12 80 PRO A C 1
ATOM 614 O O . PRO A 1 80 ? -14.918 -6.517 8.473 1.00 74.12 80 PRO A O 1
ATOM 617 N N . PRO A 1 81 ? -13.600 -5.027 9.516 1.00 76.50 81 PRO A N 1
ATOM 618 C CA . PRO A 1 81 ? -14.028 -3.915 8.685 1.00 76.50 81 PRO A CA 1
ATOM 619 C C . PRO A 1 81 ? -13.710 -4.167 7.203 1.00 76.50 81 PRO A C 1
ATOM 621 O O . PRO A 1 81 ? -12.633 -4.685 6.885 1.00 76.50 81 PRO A O 1
ATOM 624 N N . PRO A 1 82 ? -14.577 -3.721 6.276 1.00 77.81 82 PRO A N 1
ATOM 625 C CA . PRO A 1 82 ? -14.368 -3.905 4.838 1.00 77.81 82 PRO A CA 1
ATOM 626 C C . PRO A 1 82 ? -13.042 -3.293 4.360 1.00 77.81 82 PRO A C 1
ATOM 628 O O . PRO A 1 82 ? -12.334 -3.905 3.564 1.00 77.81 82 PRO A O 1
ATOM 631 N N . LEU A 1 83 ? -12.635 -2.161 4.946 1.00 74.75 83 LEU A N 1
ATOM 632 C CA . LEU A 1 83 ? -11.341 -1.515 4.698 1.00 74.75 83 LEU A CA 1
ATOM 633 C C . LEU A 1 83 ? -10.141 -2.416 5.002 1.00 74.75 83 LEU A C 1
ATOM 635 O O . LEU A 1 83 ? -9.128 -2.371 4.308 1.00 74.75 83 LEU A O 1
ATOM 639 N N . THR A 1 84 ? -10.234 -3.238 6.046 1.00 76.50 84 THR A N 1
ATOM 640 C CA . THR A 1 84 ? -9.168 -4.163 6.435 1.00 76.50 84 THR A CA 1
ATOM 641 C C . THR A 1 84 ? -9.027 -5.285 5.413 1.00 76.50 84 THR A C 1
ATOM 643 O O . THR A 1 84 ? -7.915 -5.608 4.997 1.00 76.50 84 THR A O 1
ATOM 646 N N . VAL A 1 85 ? -10.157 -5.836 4.965 1.00 78.00 85 VAL A N 1
ATOM 647 C CA . VAL A 1 85 ? -10.203 -6.860 3.914 1.00 78.00 85 VAL A CA 1
ATOM 648 C C . VAL A 1 85 ? -9.657 -6.297 2.602 1.00 78.00 85 VAL A C 1
ATOM 650 O O . VAL A 1 85 ? -8.850 -6.947 1.932 1.00 78.00 85 VAL A O 1
ATOM 653 N N . ASN A 1 86 ? -10.057 -5.076 2.241 1.00 79.75 86 ASN A N 1
ATOM 654 C CA . ASN A 1 86 ? -9.634 -4.470 0.989 1.00 79.75 86 ASN A CA 1
ATOM 655 C C . ASN A 1 86 ? -8.156 -4.064 1.000 1.00 79.75 86 ASN A C 1
ATOM 657 O O . ASN A 1 86 ? -7.467 -4.267 0.003 1.00 79.75 86 ASN A O 1
ATOM 661 N N . LEU A 1 87 ? -7.618 -3.602 2.135 1.00 77.88 87 LEU A N 1
ATOM 662 C CA . LEU A 1 87 ? -6.184 -3.331 2.257 1.00 77.88 87 LEU A CA 1
ATOM 663 C C . LEU A 1 87 ? -5.344 -4.598 2.036 1.00 77.88 87 LEU A C 1
ATOM 665 O O . LEU A 1 87 ? -4.348 -4.553 1.313 1.00 77.88 87 LEU A O 1
ATOM 669 N N . VAL A 1 88 ? -5.764 -5.742 2.590 1.00 79.44 88 VAL A N 1
ATOM 670 C CA . VAL A 1 88 ? -5.086 -7.027 2.347 1.00 79.44 88 VAL A CA 1
ATOM 671 C C . VAL A 1 88 ? -5.175 -7.416 0.874 1.00 79.44 88 VAL A C 1
ATOM 673 O O . VAL A 1 88 ? -4.152 -7.728 0.268 1.00 79.44 88 VAL A O 1
ATOM 676 N N . ARG A 1 89 ? -6.365 -7.322 0.269 1.00 81.19 89 ARG A N 1
ATOM 677 C CA . ARG A 1 89 ? -6.576 -7.604 -1.160 1.00 81.19 89 ARG A CA 1
ATOM 678 C C . ARG A 1 89 ? -5.665 -6.749 -2.045 1.00 81.19 89 ARG A C 1
ATOM 680 O O . ARG A 1 89 ? -5.006 -7.273 -2.941 1.00 81.19 89 ARG A O 1
ATOM 687 N N . ILE A 1 90 ? -5.604 -5.447 -1.787 1.00 79.94 90 ILE A N 1
ATOM 688 C CA . ILE A 1 90 ? -4.766 -4.498 -2.524 1.00 79.94 90 ILE A CA 1
ATOM 689 C C . ILE A 1 90 ? -3.282 -4.814 -2.345 1.00 79.94 90 ILE A C 1
ATOM 691 O O . ILE A 1 90 ? -2.519 -4.777 -3.312 1.00 79.94 90 ILE A O 1
ATOM 695 N N . ALA A 1 91 ? -2.850 -5.154 -1.132 1.00 79.62 91 ALA A N 1
ATOM 696 C CA . ALA A 1 91 ? -1.468 -5.546 -0.898 1.00 79.62 91 ALA A CA 1
ATOM 697 C C . ALA A 1 91 ? -1.106 -6.828 -1.662 1.00 79.62 91 ALA A C 1
ATOM 699 O O . ALA A 1 91 ? -0.033 -6.893 -2.260 1.00 79.62 91 ALA A O 1
ATOM 700 N N . THR A 1 92 ? -2.009 -7.814 -1.719 1.00 79.81 92 THR A N 1
ATOM 701 C CA . THR A 1 92 ? -1.819 -9.028 -2.525 1.00 79.81 92 THR A CA 1
ATOM 702 C C . THR A 1 92 ? -1.682 -8.701 -4.012 1.00 79.81 92 THR A C 1
ATOM 704 O O . THR A 1 92 ? -0.751 -9.190 -4.650 1.00 79.81 92 THR A O 1
ATOM 707 N N . TRP A 1 93 ? -2.541 -7.836 -4.561 1.00 77.50 93 TRP A N 1
ATOM 708 C CA . TRP A 1 93 ? -2.445 -7.417 -5.964 1.00 77.50 93 TRP A CA 1
ATOM 709 C C . TRP A 1 93 ? -1.142 -6.682 -6.274 1.00 77.50 93 TRP A C 1
ATOM 711 O O . TRP A 1 93 ? -0.500 -6.973 -7.283 1.00 77.50 93 TRP A O 1
ATOM 721 N N . ASN A 1 94 ? -0.709 -5.783 -5.390 1.00 78.94 94 ASN A N 1
ATOM 722 C CA . ASN A 1 94 ? 0.557 -5.073 -5.551 1.00 78.94 94 ASN A CA 1
ATOM 723 C C . ASN A 1 94 ? 1.768 -6.013 -5.461 1.00 78.94 94 ASN A C 1
ATOM 725 O O . ASN A 1 94 ? 2.706 -5.864 -6.242 1.00 78.94 94 ASN A O 1
ATOM 729 N N . LEU A 1 95 ? 1.746 -7.007 -4.565 1.00 78.12 95 LEU A N 1
ATOM 730 C CA . LEU A 1 95 ? 2.793 -8.032 -4.482 1.00 78.12 95 LEU A CA 1
ATOM 731 C C . LEU A 1 95 ? 2.835 -8.901 -5.741 1.00 78.12 95 LEU A C 1
ATOM 733 O O . LEU A 1 95 ? 3.917 -9.166 -6.259 1.00 78.12 95 LEU A O 1
ATOM 737 N N . LEU A 1 96 ? 1.673 -9.305 -6.262 1.00 79.31 96 LEU A N 1
ATOM 738 C CA . LEU A 1 96 ? 1.583 -10.089 -7.492 1.00 79.31 96 LEU A CA 1
ATOM 739 C C . LEU A 1 96 ? 2.119 -9.296 -8.693 1.00 79.31 96 LEU A C 1
ATOM 741 O O . LEU A 1 96 ? 2.887 -9.826 -9.494 1.00 79.31 96 LEU A O 1
ATOM 745 N N . ALA A 1 97 ? 1.766 -8.012 -8.789 1.00 77.25 97 ALA A N 1
ATOM 746 C CA . ALA A 1 97 ? 2.257 -7.120 -9.834 1.00 77.25 97 ALA A CA 1
ATOM 747 C C . ALA A 1 97 ? 3.772 -6.883 -9.726 1.00 77.25 97 ALA A C 1
ATOM 749 O O . ALA A 1 97 ? 4.474 -6.925 -10.736 1.00 77.25 97 ALA A O 1
ATOM 750 N N . ALA A 1 98 ? 4.296 -6.701 -8.510 1.00 74.44 98 ALA A N 1
ATOM 751 C CA . ALA A 1 98 ? 5.730 -6.570 -8.265 1.00 74.44 98 ALA A CA 1
ATOM 752 C C . ALA A 1 98 ? 6.492 -7.860 -8.614 1.00 74.44 98 ALA A C 1
ATOM 754 O O . ALA A 1 98 ? 7.527 -7.800 -9.276 1.00 74.44 98 ALA A O 1
ATOM 755 N N . ALA A 1 99 ? 5.963 -9.029 -8.241 1.00 76.88 99 ALA A N 1
ATOM 756 C CA . ALA A 1 99 ? 6.533 -10.323 -8.608 1.00 76.88 99 ALA A CA 1
ATOM 757 C C . ALA A 1 99 ? 6.514 -10.537 -10.130 1.00 76.88 99 ALA A C 1
ATOM 759 O O . ALA A 1 99 ? 7.506 -10.984 -10.702 1.00 76.88 99 ALA A O 1
ATOM 760 N N . GLY A 1 100 ? 5.422 -10.153 -10.800 1.00 72.81 100 GLY A N 1
ATOM 761 C CA . GLY A 1 100 ? 5.315 -10.181 -12.260 1.00 72.81 100 GLY A CA 1
ATOM 762 C C . GLY A 1 100 ? 6.309 -9.247 -12.955 1.00 72.81 100 GLY A C 1
ATOM 763 O O . GLY A 1 100 ? 6.897 -9.624 -13.970 1.00 72.81 100 GLY A O 1
ATOM 764 N N . CYS A 1 101 ? 6.550 -8.064 -12.379 1.00 68.56 101 CYS A N 1
ATOM 765 C CA . CYS A 1 101 ? 7.578 -7.131 -12.836 1.00 68.56 101 CYS A CA 1
ATOM 766 C C . CYS A 1 101 ? 8.990 -7.702 -12.654 1.00 68.56 101 CYS A C 1
ATOM 768 O O . CYS A 1 101 ? 9.784 -7.679 -13.591 1.00 68.56 101 CYS A O 1
ATOM 770 N N . ALA A 1 102 ? 9.299 -8.272 -11.486 1.00 69.50 102 ALA A N 1
ATOM 771 C CA . ALA A 1 102 ? 10.605 -8.867 -11.199 1.00 69.50 102 ALA A CA 1
ATOM 772 C C . ALA A 1 102 ? 10.900 -10.095 -12.075 1.00 69.50 102 ALA A C 1
ATOM 774 O O . ALA A 1 102 ? 12.031 -10.297 -12.511 1.00 69.50 102 ALA A O 1
ATOM 775 N N . ALA A 1 103 ? 9.877 -10.898 -12.371 1.00 72.06 103 ALA A N 1
ATOM 776 C CA . ALA A 1 103 ? 9.988 -12.039 -13.271 1.00 72.06 103 ALA A CA 1
ATOM 777 C C . ALA A 1 103 ? 10.085 -11.632 -14.753 1.00 72.06 103 ALA A C 1
ATOM 779 O O . ALA A 1 103 ? 10.326 -12.503 -15.593 1.00 72.06 103 ALA A O 1
ATOM 780 N N . GLN A 1 104 ? 9.913 -10.339 -15.079 1.00 67.31 104 GLN A N 1
ATOM 781 C CA . GLN A 1 104 ? 9.960 -9.807 -16.444 1.00 67.31 104 GLN A CA 1
ATOM 782 C C . GLN A 1 104 ? 9.082 -10.623 -17.404 1.00 67.31 104 GLN A C 1
ATOM 784 O O . GLN A 1 104 ? 9.438 -10.830 -18.559 1.00 67.31 104 GLN A O 1
ATOM 789 N N . ILE A 1 105 ? 7.939 -11.133 -16.926 1.00 66.00 105 ILE A N 1
ATOM 790 C CA . ILE A 1 105 ? 7.136 -12.152 -17.628 1.00 66.00 105 ILE A CA 1
ATOM 791 C C . ILE A 1 105 ? 6.847 -11.768 -19.095 1.00 66.00 105 ILE A C 1
ATOM 793 O O . ILE A 1 105 ? 7.138 -12.577 -19.976 1.00 66.00 105 ILE A O 1
ATOM 797 N N . PRO A 1 106 ? 6.337 -10.556 -19.405 1.00 60.91 106 PRO A N 1
ATOM 798 C CA . PRO A 1 106 ? 6.078 -10.160 -20.792 1.00 60.91 106 PRO A CA 1
ATOM 799 C C . PRO A 1 106 ? 7.348 -9.827 -21.594 1.00 60.91 106 PRO A C 1
ATOM 801 O O . PRO A 1 106 ? 7.357 -9.991 -22.810 1.00 60.91 106 PRO A O 1
ATOM 804 N N . GLU A 1 107 ? 8.422 -9.390 -20.937 1.00 62.72 107 GLU A N 1
ATOM 805 C CA . GLU A 1 107 ? 9.702 -9.044 -21.580 1.00 62.72 107 GLU A CA 1
ATOM 806 C C . GLU A 1 107 ? 10.488 -10.310 -21.959 1.00 62.72 107 GLU A C 1
ATOM 808 O O . GLU A 1 107 ? 11.066 -10.389 -23.041 1.00 62.72 107 GLU A O 1
ATOM 813 N N . ARG A 1 108 ? 10.415 -11.361 -21.130 1.00 62.31 108 ARG A N 1
ATOM 814 C CA . ARG A 1 108 ? 10.981 -12.690 -21.411 1.00 62.31 108 ARG A CA 1
ATOM 815 C C . ARG A 1 108 ? 10.305 -13.410 -22.571 1.00 62.31 108 ARG A C 1
ATOM 817 O O . ARG A 1 108 ? 10.919 -14.286 -23.171 1.00 62.31 108 ARG A O 1
ATOM 824 N N . LEU A 1 109 ? 9.062 -13.053 -22.887 1.00 62.84 109 LEU A N 1
ATOM 825 C CA . LEU A 1 109 ? 8.344 -13.592 -24.042 1.00 62.84 109 LEU A CA 1
ATOM 826 C C . LEU A 1 109 ? 8.776 -12.930 -25.364 1.00 62.84 109 LEU A C 1
ATOM 828 O O . LEU A 1 109 ? 8.346 -13.374 -26.423 1.00 62.84 109 LEU A O 1
ATOM 832 N N . GLY A 1 110 ? 9.628 -11.894 -25.330 1.00 60.28 110 GLY A N 1
ATOM 833 C CA . GLY A 1 110 ? 10.238 -11.285 -26.522 1.00 60.28 110 GLY A CA 1
ATOM 834 C C . GLY A 1 110 ? 9.272 -10.522 -27.437 1.00 60.28 110 GLY A C 1
ATOM 835 O O . GLY A 1 110 ? 9.676 -10.047 -28.494 1.00 60.28 110 GLY A O 1
ATOM 836 N N . VAL A 1 111 ? 8.002 -10.383 -27.045 1.00 60.62 111 VAL A N 1
ATOM 837 C CA . VAL A 1 111 ? 6.934 -9.778 -27.864 1.00 60.62 111 VAL A CA 1
ATOM 838 C C . VAL A 1 111 ? 7.049 -8.249 -27.929 1.00 60.62 111 VAL A C 1
ATOM 840 O O . VAL A 1 111 ? 6.471 -7.608 -28.803 1.00 60.62 111 VAL A O 1
ATOM 843 N N . VAL A 1 112 ? 7.795 -7.638 -27.008 1.00 59.28 112 VAL A N 1
ATOM 844 C CA . VAL A 1 112 ? 7.755 -6.196 -26.762 1.00 59.28 112 VAL A CA 1
ATOM 845 C C . VAL A 1 112 ? 9.192 -5.678 -26.649 1.00 59.28 112 VAL A C 1
ATOM 847 O O . VAL A 1 112 ? 9.822 -5.877 -25.626 1.00 59.28 112 VAL A O 1
ATOM 850 N N . GLY A 1 113 ? 9.720 -5.068 -27.720 1.00 65.06 113 GLY A N 1
ATOM 851 C CA . GLY A 1 113 ? 11.139 -4.692 -27.891 1.00 65.06 113 GLY A CA 1
ATOM 852 C C . GLY A 1 113 ? 11.778 -3.854 -26.762 1.00 65.06 113 GLY A C 1
ATOM 853 O O . GLY A 1 113 ? 12.263 -4.401 -25.785 1.00 65.06 113 GLY A O 1
ATOM 854 N N . HIS A 1 114 ? 11.865 -2.522 -26.913 1.00 63.84 114 HIS A N 1
ATOM 855 C CA . HIS A 1 114 ? 12.486 -1.608 -25.916 1.00 63.84 114 HIS A CA 1
ATOM 856 C C . HIS A 1 114 ? 11.525 -1.152 -24.800 1.00 63.84 114 HIS A C 1
ATOM 858 O O . HIS A 1 114 ? 11.883 -0.362 -23.923 1.00 63.84 114 HIS A O 1
ATOM 864 N N . TRP A 1 115 ? 10.270 -1.582 -24.880 1.00 65.25 115 TRP A N 1
ATOM 865 C CA . TRP A 1 115 ? 9.234 -1.231 -23.921 1.00 65.25 115 TRP A CA 1
ATOM 866 C C . TRP A 1 115 ? 9.309 -2.195 -22.736 1.00 65.25 115 TRP A C 1
ATOM 868 O O . TRP A 1 115 ? 9.512 -3.387 -22.935 1.00 65.25 115 TRP A O 1
ATOM 878 N N . HIS A 1 116 ? 9.107 -1.685 -21.518 1.00 70.38 116 HIS A N 1
ATOM 879 C CA . HIS A 1 116 ? 9.077 -2.480 -20.283 1.00 70.38 116 HIS A CA 1
ATOM 880 C C . HIS A 1 116 ? 7.626 -2.650 -19.794 1.00 70.38 116 HIS A C 1
ATOM 882 O O . HIS A 1 116 ? 7.219 -2.017 -18.813 1.00 70.38 116 HIS A O 1
ATOM 888 N N . PRO A 1 117 ? 6.778 -3.426 -20.501 1.00 70.88 117 PRO A N 1
ATOM 889 C CA . PRO A 1 117 ? 5.343 -3.518 -20.229 1.00 70.88 117 PRO A CA 1
ATOM 890 C C . PRO A 1 117 ? 5.044 -4.025 -18.815 1.00 70.88 117 PRO A C 1
ATOM 892 O O . PRO A 1 117 ? 4.023 -3.658 -18.237 1.00 70.88 117 PRO A O 1
ATOM 895 N N . SER A 1 118 ? 5.947 -4.822 -18.235 1.00 72.81 118 SER A N 1
ATOM 896 C CA . SER A 1 118 ? 5.816 -5.331 -16.870 1.00 72.81 118 SER A CA 1
ATOM 897 C C . SER A 1 118 ? 5.855 -4.202 -15.829 1.00 72.81 118 SER A C 1
ATOM 899 O O . SER A 1 118 ? 5.042 -4.167 -14.903 1.00 72.81 118 SER A O 1
ATOM 901 N N . LEU A 1 119 ? 6.730 -3.218 -16.046 1.00 73.56 119 LEU A N 1
ATOM 902 C CA . LEU A 1 119 ? 6.900 -2.056 -15.184 1.00 73.56 119 LEU A CA 1
ATOM 903 C C . LEU A 1 119 ? 5.708 -1.100 -15.298 1.00 73.56 119 LEU A C 1
ATOM 905 O O . LEU A 1 119 ? 5.220 -0.602 -14.282 1.00 73.56 119 LEU A O 1
ATOM 909 N N . TYR A 1 120 ? 5.184 -0.889 -16.509 1.00 78.12 120 TYR A N 1
ATOM 910 C CA . TYR A 1 120 ? 3.972 -0.088 -16.717 1.00 78.12 120 TYR A CA 1
ATOM 911 C C . TYR 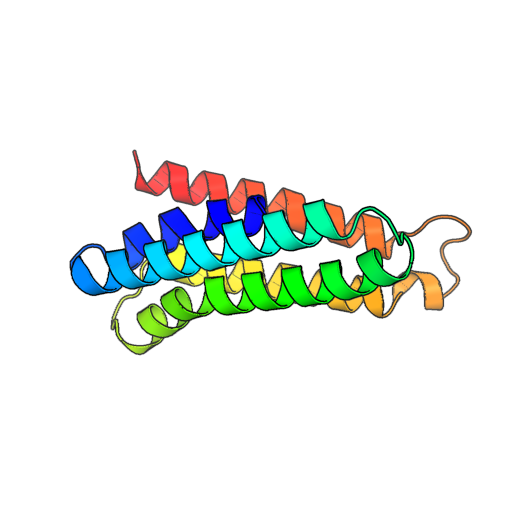A 1 120 ? 2.731 -0.733 -16.094 1.00 78.12 120 TYR A C 1
ATOM 913 O O . TYR A 1 120 ? 1.955 -0.047 -15.431 1.00 78.12 120 TYR A O 1
ATOM 921 N N . ALA A 1 121 ? 2.565 -2.050 -16.251 1.00 76.81 121 ALA A N 1
ATOM 922 C CA . ALA A 1 121 ? 1.468 -2.786 -15.631 1.00 76.81 121 ALA A CA 1
ATOM 923 C C . ALA A 1 121 ? 1.519 -2.685 -14.098 1.00 76.81 121 ALA A C 1
ATOM 925 O O . ALA A 1 121 ? 0.499 -2.412 -13.468 1.00 76.81 121 ALA A O 1
ATOM 926 N N . MET A 1 122 ? 2.709 -2.812 -13.500 1.00 77.50 122 MET A N 1
ATOM 927 C CA . MET A 1 122 ? 2.896 -2.611 -12.062 1.00 77.50 122 MET A CA 1
ATOM 928 C C . MET A 1 122 ? 2.468 -1.206 -11.615 1.00 77.50 122 MET A C 1
ATOM 930 O O . MET A 1 122 ? 1.744 -1.075 -10.629 1.00 77.50 122 MET A O 1
ATOM 934 N N . HIS A 1 123 ? 2.868 -0.158 -12.343 1.00 79.62 123 HIS A N 1
ATOM 935 C CA . HIS A 1 123 ? 2.475 1.217 -12.013 1.00 79.62 123 HIS A CA 1
ATOM 936 C C . HIS A 1 123 ? 0.964 1.431 -12.136 1.00 79.62 123 HIS A C 1
ATOM 938 O O . HIS A 1 123 ? 0.370 2.079 -11.276 1.00 79.62 123 HIS A O 1
ATOM 944 N N . LEU A 1 124 ? 0.325 0.863 -13.161 1.00 81.88 124 LEU A N 1
ATOM 945 C CA . LEU A 1 124 ? -1.126 0.945 -13.330 1.00 81.88 124 LEU A CA 1
ATOM 946 C C . LEU A 1 124 ? -1.873 0.265 -12.182 1.00 81.88 124 LEU A C 1
ATOM 948 O O . LEU A 1 124 ? -2.793 0.863 -11.629 1.00 81.88 124 LEU A O 1
ATOM 952 N N . VAL A 1 125 ? -1.453 -0.940 -11.780 1.00 80.44 125 VAL A N 1
ATOM 953 C CA . VAL A 1 125 ? -2.042 -1.648 -10.629 1.00 80.44 125 VAL A CA 1
ATOM 954 C C . VAL A 1 125 ? -1.879 -0.829 -9.349 1.00 80.44 125 VAL A C 1
ATOM 956 O O . VAL A 1 125 ? -2.830 -0.720 -8.573 1.00 80.44 125 VAL A O 1
ATOM 959 N N . LEU A 1 126 ? -0.716 -0.204 -9.152 1.00 80.00 126 LEU A N 1
ATOM 960 C CA . LEU A 1 126 ? -0.441 0.633 -7.987 1.00 80.00 126 LEU A CA 1
ATOM 961 C C . LEU A 1 126 ? -1.357 1.867 -7.936 1.00 80.00 126 LEU A C 1
ATOM 963 O O . LEU A 1 126 ? -1.948 2.160 -6.894 1.00 80.00 126 LEU A O 1
ATOM 967 N N . VAL A 1 127 ? -1.491 2.582 -9.058 1.00 83.62 127 VAL A N 1
ATOM 968 C CA . VAL A 1 127 ? -2.338 3.781 -9.165 1.00 83.62 127 VAL A CA 1
ATOM 969 C C . VAL A 1 127 ? -3.807 3.418 -8.992 1.00 83.62 127 VAL A C 1
ATOM 971 O O . VAL A 1 127 ? -4.487 4.023 -8.166 1.00 83.62 127 VAL A O 1
ATOM 974 N N . TRP A 1 128 ? -4.279 2.399 -9.712 1.00 84.31 128 TRP A N 1
ATOM 975 C CA . TRP A 1 128 ? -5.650 1.908 -9.605 1.00 84.31 128 TRP A CA 1
ATOM 976 C C . TRP A 1 128 ? -5.996 1.536 -8.164 1.00 84.31 128 TRP A C 1
ATOM 978 O O . TRP A 1 128 ? -6.963 2.046 -7.605 1.00 84.31 128 TRP A O 1
ATOM 988 N N . SER A 1 129 ? -5.147 0.728 -7.525 1.00 80.81 129 SER A N 1
ATOM 989 C CA . SER A 1 129 ? -5.362 0.300 -6.144 1.00 80.81 129 SER A CA 1
ATOM 990 C C . SER A 1 129 ? -5.398 1.473 -5.165 1.00 80.81 129 SER A C 1
ATOM 992 O O . SER A 1 129 ? -6.193 1.471 -4.230 1.00 80.81 129 SER A O 1
ATOM 994 N N . SER A 1 130 ? -4.556 2.487 -5.379 1.00 79.75 130 SER A N 1
ATOM 995 C CA . SER A 1 130 ? -4.520 3.680 -4.525 1.00 79.75 130 SER A CA 1
ATOM 996 C C . SER A 1 130 ? -5.812 4.491 -4.634 1.00 79.75 130 SER A C 1
ATOM 998 O O . SER A 1 130 ? -6.328 4.952 -3.620 1.00 79.75 130 SER A O 1
ATOM 1000 N N . ILE A 1 131 ? -6.351 4.633 -5.848 1.00 83.00 131 ILE A N 1
ATOM 1001 C CA . ILE A 1 131 ? -7.613 5.341 -6.094 1.00 83.00 131 ILE A CA 1
ATOM 1002 C C . ILE A 1 131 ? -8.783 4.572 -5.476 1.00 83.00 131 ILE A C 1
ATOM 1004 O O . ILE A 1 131 ? -9.557 5.163 -4.727 1.00 83.00 131 ILE A O 1
ATOM 1008 N N . SER A 1 132 ? -8.882 3.262 -5.727 1.00 82.44 132 SER A N 1
ATOM 1009 C CA . SER A 1 132 ? -9.949 2.429 -5.158 1.00 82.44 132 SER A CA 1
ATOM 1010 C C . SER A 1 132 ? -9.928 2.439 -3.629 1.00 82.44 132 SER A C 1
ATOM 1012 O O . SER A 1 132 ? -10.974 2.546 -2.998 1.00 82.44 132 SER A O 1
ATOM 1014 N N . TYR A 1 133 ? -8.741 2.390 -3.018 1.00 79.62 133 TYR A N 1
ATOM 1015 C CA . TYR A 1 133 ? -8.620 2.470 -1.565 1.00 79.62 133 TYR A CA 1
ATOM 1016 C C . TYR A 1 133 ? -9.016 3.843 -1.017 1.00 79.62 133 TYR A C 1
ATOM 1018 O O . TYR A 1 133 ? -9.693 3.934 0.003 1.00 79.62 133 TYR A O 1
ATOM 1026 N N . ALA A 1 134 ? -8.607 4.923 -1.688 1.00 80.44 134 ALA A N 1
ATOM 1027 C CA . ALA A 1 134 ? -8.959 6.276 -1.271 1.00 80.44 134 ALA A CA 1
ATOM 1028 C C . ALA A 1 134 ? -10.477 6.509 -1.302 1.00 80.44 134 ALA A C 1
ATOM 1030 O O . ALA A 1 134 ? -10.998 7.166 -0.405 1.00 80.44 134 ALA A O 1
ATOM 1031 N N . GLN A 1 135 ? -11.176 5.941 -2.289 1.00 83.44 135 GLN A N 1
ATOM 1032 C CA . GLN A 1 135 ? -12.638 5.983 -2.371 1.00 83.44 135 GLN A CA 1
ATOM 1033 C C . GLN A 1 135 ? -13.290 5.290 -1.170 1.00 83.44 135 GLN A C 1
ATOM 1035 O O . GLN A 1 135 ? -14.114 5.899 -0.501 1.00 83.44 135 GLN A O 1
ATOM 1040 N N . GLU A 1 136 ? -12.853 4.082 -0.810 1.00 79.69 136 GLU A N 1
ATOM 1041 C CA . GLU A 1 136 ? -13.415 3.382 0.354 1.00 79.69 136 GLU A CA 1
ATOM 1042 C C . GLU A 1 136 ? -13.129 4.085 1.685 1.00 79.69 136 GLU A C 1
ATOM 1044 O O . GLU A 1 136 ? -13.952 4.061 2.600 1.00 79.69 136 GLU A O 1
ATOM 1049 N N . VAL A 1 137 ? -11.955 4.709 1.822 1.00 80.38 137 VAL A N 1
ATOM 1050 C CA . VAL A 1 137 ? -11.650 5.525 3.005 1.00 80.38 137 VAL A CA 1
ATOM 1051 C C . VAL A 1 137 ? -12.583 6.733 3.065 1.00 80.38 137 VAL A C 1
ATOM 1053 O O . VAL A 1 137 ? -13.053 7.077 4.147 1.00 80.38 137 VAL A O 1
ATOM 1056 N N . TRP A 1 138 ? -12.862 7.362 1.922 1.00 81.50 138 TRP A N 1
ATOM 1057 C CA . TRP A 1 138 ? -13.786 8.489 1.827 1.00 81.50 138 TRP A CA 1
ATOM 1058 C C . TRP A 1 138 ? -15.219 8.085 2.198 1.00 81.50 138 TRP A C 1
ATOM 1060 O O . TRP A 1 138 ? -15.845 8.766 3.008 1.00 81.50 138 TRP A O 1
ATOM 1070 N N . ASP A 1 139 ? -15.685 6.934 1.709 1.00 79.75 139 ASP A N 1
ATOM 1071 C CA . ASP A 1 139 ? -17.007 6.370 2.021 1.00 79.75 139 ASP A CA 1
ATOM 1072 C C . ASP A 1 139 ? -17.171 5.983 3.501 1.00 79.75 139 ASP A C 1
ATOM 1074 O O . ASP A 1 139 ? -18.287 5.880 3.996 1.00 79.75 139 ASP A O 1
ATOM 1078 N N . MET A 1 140 ? -16.075 5.754 4.230 1.00 71.75 140 MET A N 1
ATOM 1079 C CA . MET A 1 140 ? -16.115 5.483 5.672 1.00 71.75 140 MET A CA 1
ATOM 1080 C C . MET A 1 140 ? -16.204 6.764 6.523 1.00 71.75 140 MET A C 1
ATOM 1082 O O . MET A 1 140 ? -16.607 6.708 7.688 1.00 71.75 140 MET A O 1
ATOM 1086 N N . VAL A 1 141 ? -15.736 7.897 5.990 1.00 70.19 141 VAL A N 1
ATOM 1087 C CA . VAL A 1 141 ? -15.660 9.180 6.710 1.00 70.19 141 VAL A CA 1
ATOM 1088 C C . VAL A 1 141 ? -16.951 9.994 6.570 1.00 70.19 141 VAL A C 1
ATOM 1090 O O . VAL A 1 141 ? -17.274 10.750 7.489 1.00 70.19 141 VAL A O 1
ATOM 1093 N N . LEU A 1 142 ? -17.654 9.850 5.443 1.00 57.78 142 LEU A N 1
ATOM 1094 C CA . LEU A 1 142 ? -18.944 10.487 5.139 1.00 57.78 142 LEU A CA 1
ATOM 1095 C C . LEU A 1 142 ? -20.133 9.686 5.680 1.00 57.78 142 LEU A C 1
ATOM 1097 O O . LEU A 1 142 ? -21.106 10.349 6.106 1.00 57.78 142 LEU A O 1
#